Protein AF-E5XP11-F1 (afdb_monomer_lite)

Structure (mmCIF, N/CA/C/O backbone):
data_AF-E5XP11-F1
#
_entry.id   AF-E5XP11-F1
#
loop_
_atom_site.group_PDB
_atom_site.id
_atom_site.type_symbol
_atom_site.label_atom_id
_atom_site.label_alt_id
_atom_site.label_comp_id
_atom_site.label_asym_id
_atom_site.label_entity_id
_atom_site.label_seq_id
_atom_site.pdbx_PDB_ins_code
_atom_site.Cartn_x
_atom_site.Cartn_y
_atom_site.Cartn_z
_atom_site.occupancy
_atom_site.B_iso_or_equiv
_atom_site.auth_seq_id
_atom_site.auth_comp_id
_atom_site.auth_asym_id
_atom_site.auth_atom_id
_atom_site.pdbx_PDB_model_num
ATOM 1 N N . MET A 1 1 ? -0.371 -3.636 -9.394 1.00 95.62 1 MET A N 1
ATOM 2 C CA . MET A 1 1 ? 0.478 -2.481 -9.020 1.00 95.62 1 MET A CA 1
ATOM 3 C C . MET A 1 1 ? 0.947 -1.789 -10.286 1.00 95.62 1 MET A C 1
ATOM 5 O O . MET A 1 1 ? 1.357 -2.485 -11.210 1.00 95.62 1 MET A O 1
ATOM 9 N N . ARG A 1 2 ? 0.905 -0.454 -10.310 1.00 97.31 2 ARG A N 1
ATOM 10 C CA . ARG A 1 2 ? 1.461 0.366 -11.396 1.00 97.31 2 ARG A CA 1
ATOM 11 C C . ARG A 1 2 ? 2.973 0.523 -11.250 1.00 97.31 2 ARG A C 1
ATOM 13 O O . ARG A 1 2 ? 3.458 0.688 -10.133 1.00 97.31 2 ARG A O 1
ATOM 20 N N . TYR A 1 3 ? 3.688 0.509 -12.374 1.00 97.50 3 TYR A N 1
ATOM 21 C CA . TYR A 1 3 ? 5.128 0.739 -12.432 1.00 97.50 3 TYR A CA 1
ATOM 22 C C . TYR A 1 3 ? 5.500 1.797 -13.467 1.00 97.50 3 TYR A C 1
ATOM 24 O O . TYR A 1 3 ? 4.955 1.796 -14.570 1.00 97.50 3 TYR A O 1
ATOM 32 N N . ASP A 1 4 ? 6.478 2.640 -13.140 1.00 97.00 4 ASP A N 1
ATOM 33 C CA . ASP A 1 4 ? 7.188 3.432 -14.144 1.00 97.00 4 ASP A CA 1
ATOM 34 C C . ASP A 1 4 ? 8.230 2.540 -14.833 1.00 97.00 4 ASP A C 1
ATOM 36 O O . ASP A 1 4 ? 8.889 1.731 -14.179 1.00 97.00 4 ASP A O 1
ATOM 40 N N . ARG A 1 5 ? 8.395 2.667 -16.157 1.00 96.06 5 ARG A N 1
ATOM 41 C CA . ARG A 1 5 ? 9.172 1.705 -16.970 1.00 96.06 5 ARG A CA 1
ATOM 42 C C . ARG A 1 5 ? 10.607 1.496 -16.477 1.00 96.06 5 ARG A C 1
ATOM 44 O O . ARG A 1 5 ? 11.042 0.357 -16.334 1.00 96.06 5 ARG A O 1
ATOM 51 N N . TRP A 1 6 ? 11.330 2.581 -16.197 1.00 94.94 6 TRP A N 1
ATOM 52 C CA . TRP A 1 6 ? 12.713 2.503 -15.714 1.00 94.94 6 TRP A CA 1
ATOM 53 C C . TRP A 1 6 ? 12.782 1.846 -14.327 1.00 94.94 6 TRP A C 1
ATOM 55 O O . TRP A 1 6 ? 13.646 1.006 -14.077 1.00 94.94 6 TRP A O 1
ATOM 65 N N . TYR A 1 7 ? 11.825 2.164 -13.447 1.00 96.25 7 TYR A N 1
ATOM 66 C CA . TYR A 1 7 ? 11.779 1.604 -12.103 1.00 96.25 7 TYR A CA 1
ATOM 67 C C . TYR A 1 7 ? 11.389 0.128 -12.130 1.00 96.25 7 TYR A C 1
ATOM 69 O O . TYR A 1 7 ? 11.931 -0.658 -11.364 1.00 96.25 7 TYR A O 1
ATOM 77 N N . GLN A 1 8 ? 10.509 -0.289 -13.044 1.00 96.25 8 GLN A N 1
ATOM 78 C CA . GLN A 1 8 ? 10.151 -1.695 -13.221 1.00 96.25 8 GLN A CA 1
ATOM 79 C C . GLN A 1 8 ? 11.378 -2.570 -13.492 1.00 96.25 8 GLN A C 1
ATOM 81 O O . GLN A 1 8 ? 11.475 -3.671 -12.943 1.00 96.25 8 GLN A O 1
ATOM 86 N N . LEU A 1 9 ? 12.305 -2.091 -14.328 1.00 95.44 9 LEU A N 1
ATOM 87 C CA . LEU A 1 9 ? 13.547 -2.802 -14.631 1.00 95.44 9 LEU A CA 1
ATOM 88 C C . LEU A 1 9 ? 14.389 -2.969 -13.362 1.00 95.44 9 LEU A C 1
ATOM 90 O O . LEU A 1 9 ? 14.723 -4.096 -12.999 1.00 95.44 9 LEU A O 1
ATOM 94 N N . LEU A 1 10 ? 14.633 -1.879 -12.630 1.00 95.69 10 LEU A N 1
ATOM 95 C CA . LEU A 1 10 ? 15.380 -1.922 -11.369 1.00 95.69 10 LEU A CA 1
ATOM 96 C C . LEU A 1 10 ? 14.696 -2.809 -10.322 1.00 95.69 10 LEU A C 1
ATOM 98 O O . LEU A 1 10 ? 15.324 -3.699 -9.755 1.00 95.69 10 LEU A O 1
ATOM 102 N N . ALA A 1 11 ? 13.394 -2.628 -10.100 1.00 94.06 11 ALA A N 1
ATOM 103 C CA . ALA A 1 11 ? 12.616 -3.430 -9.164 1.00 94.06 11 ALA A CA 1
ATOM 104 C C . ALA A 1 11 ? 12.692 -4.919 -9.515 1.00 94.06 11 ALA A C 1
ATOM 106 O O . ALA A 1 11 ? 12.794 -5.755 -8.623 1.00 94.06 11 ALA A O 1
ATOM 107 N N . THR A 1 12 ? 12.685 -5.273 -10.802 1.00 94.56 12 THR A N 1
ATOM 108 C CA . THR A 1 12 ? 12.826 -6.668 -11.239 1.00 94.56 12 THR A CA 1
ATOM 109 C C . THR A 1 12 ? 14.195 -7.239 -10.874 1.00 94.56 12 THR A C 1
ATOM 111 O O . THR A 1 12 ? 14.236 -8.330 -10.305 1.00 94.56 12 THR A O 1
ATOM 114 N N . VAL A 1 13 ? 15.282 -6.496 -11.112 1.00 95.81 13 VAL A N 1
ATOM 115 C CA . VAL A 1 13 ? 16.649 -6.892 -10.715 1.00 95.81 13 VAL A CA 1
ATOM 116 C C . VAL A 1 13 ? 16.747 -7.114 -9.202 1.00 95.81 13 VAL A C 1
ATOM 118 O O . VAL A 1 13 ? 17.327 -8.100 -8.754 1.00 95.81 13 VAL A O 1
ATOM 121 N N . PHE A 1 14 ? 16.096 -6.265 -8.407 1.00 93.06 14 PHE A N 1
ATOM 122 C CA . PHE A 1 14 ? 16.053 -6.393 -6.947 1.00 93.06 14 PHE A CA 1
ATOM 123 C C . PHE A 1 14 ? 14.938 -7.315 -6.420 1.00 93.06 14 PHE A C 1
ATOM 125 O O . PHE A 1 14 ? 14.602 -7.255 -5.237 1.00 93.06 14 PHE A O 1
ATOM 132 N N . TRP A 1 15 ? 14.349 -8.176 -7.261 1.00 93.50 15 TRP A N 1
ATOM 133 C CA . TRP A 1 15 ? 13.306 -9.147 -6.879 1.00 93.50 15 TRP A CA 1
ATOM 134 C C . TRP A 1 15 ? 12.013 -8.542 -6.296 1.00 93.50 15 TRP A C 1
ATOM 136 O O . TRP A 1 15 ? 11.253 -9.204 -5.584 1.00 93.50 15 TRP A O 1
ATOM 146 N N . MET A 1 16 ? 11.727 -7.293 -6.647 1.00 93.50 16 MET A N 1
ATOM 147 C CA . MET A 1 16 ? 10.521 -6.532 -6.307 1.00 93.50 16 MET A CA 1
ATOM 148 C C . MET A 1 16 ? 9.638 -6.233 -7.530 1.00 93.50 16 MET A C 1
ATOM 150 O O . MET A 1 16 ? 8.662 -5.505 -7.427 1.00 93.50 16 MET A O 1
ATOM 154 N N . GLY A 1 17 ? 9.950 -6.793 -8.701 1.00 92.81 17 GLY A N 1
ATOM 155 C CA . GLY A 1 17 ? 9.193 -6.544 -9.930 1.00 92.81 17 GLY A CA 1
ATOM 156 C C . GLY A 1 17 ? 7.752 -7.096 -9.929 1.00 92.81 17 GLY A C 1
ATOM 157 O O . GLY A 1 17 ? 7.314 -7.759 -8.978 1.00 92.81 17 GLY A O 1
ATOM 158 N N . PRO A 1 18 ? 7.006 -6.897 -11.036 1.00 93.88 18 PRO A N 1
ATOM 159 C CA . PRO A 1 18 ? 5.587 -7.255 -11.143 1.00 93.88 18 PRO A CA 1
ATOM 160 C C . PRO A 1 18 ? 5.270 -8.713 -10.783 1.00 93.88 18 PRO A C 1
ATOM 162 O O . PRO A 1 18 ? 4.327 -8.965 -10.042 1.00 93.88 18 PRO A O 1
ATOM 165 N N . LYS A 1 19 ? 6.110 -9.673 -11.203 1.00 95.06 19 LYS A N 1
ATOM 166 C CA . LYS A 1 19 ? 5.933 -11.114 -10.915 1.00 95.06 19 LYS A CA 1
ATOM 167 C C . LYS A 1 19 ? 5.977 -11.465 -9.421 1.00 95.06 19 LYS A C 1
ATOM 169 O O . LYS A 1 19 ? 5.556 -12.547 -9.023 1.00 95.06 19 LYS A O 1
ATOM 174 N N . ARG A 1 20 ? 6.533 -10.586 -8.584 1.00 95.00 20 ARG A N 1
ATOM 175 C CA . ARG A 1 20 ? 6.688 -10.792 -7.134 1.00 95.00 20 ARG A CA 1
ATOM 176 C C . ARG A 1 20 ? 5.772 -9.880 -6.315 1.00 95.00 20 ARG A C 1
ATOM 178 O O . ARG A 1 20 ? 5.799 -9.938 -5.084 1.00 95.00 20 ARG A O 1
ATOM 185 N N . THR A 1 21 ? 4.939 -9.088 -6.982 1.00 96.69 21 THR A N 1
ATOM 186 C CA . THR A 1 21 ? 4.015 -8.151 -6.351 1.00 96.69 21 THR A CA 1
ATOM 187 C C . THR A 1 21 ? 2.598 -8.692 -6.381 1.00 96.69 21 THR A C 1
ATOM 189 O O . THR A 1 21 ? 2.147 -9.214 -7.395 1.00 96.69 21 THR A O 1
ATOM 192 N N . VAL A 1 22 ? 1.896 -8.565 -5.262 1.00 96.75 22 VAL A N 1
ATOM 193 C CA . VAL A 1 22 ? 0.500 -8.974 -5.113 1.00 96.75 22 VAL A CA 1
ATOM 194 C C . VAL A 1 22 ? -0.240 -7.830 -4.440 1.00 96.75 22 VAL A C 1
ATOM 196 O O . VAL A 1 22 ? 0.193 -7.355 -3.397 1.00 96.75 22 VAL A O 1
ATOM 199 N N . ILE A 1 23 ? -1.334 -7.391 -5.052 1.00 97.56 23 ILE A N 1
ATOM 200 C CA . ILE A 1 23 ? -2.343 -6.538 -4.426 1.00 97.56 23 ILE A CA 1
ATOM 201 C C . ILE A 1 23 ? -3.668 -7.174 -4.808 1.00 97.56 23 ILE A C 1
ATOM 203 O O . ILE A 1 23 ? -4.012 -7.178 -5.990 1.00 97.56 23 ILE A O 1
ATOM 207 N N . ARG A 1 24 ? -4.338 -7.799 -3.846 1.00 96.69 24 ARG A N 1
ATOM 208 C CA . ARG A 1 24 ? -5.606 -8.494 -4.079 1.00 96.69 24 ARG A CA 1
ATOM 209 C C . ARG A 1 24 ? -6.449 -8.483 -2.818 1.00 96.69 24 ARG A C 1
ATOM 211 O O . ARG A 1 24 ? -5.896 -8.516 -1.723 1.00 96.69 24 ARG A O 1
ATOM 218 N N . ILE A 1 25 ? -7.755 -8.499 -3.005 1.00 96.50 25 ILE A N 1
ATOM 219 C CA . ILE A 1 25 ? -8.734 -8.685 -1.943 1.00 96.50 25 ILE A CA 1
ATOM 220 C C . ILE A 1 25 ? -9.258 -10.113 -2.085 1.00 96.50 25 ILE A C 1
ATOM 222 O O . ILE A 1 25 ? -9.701 -10.490 -3.171 1.00 96.50 25 ILE A O 1
ATOM 226 N N . VAL A 1 26 ? -9.116 -10.919 -1.038 1.00 96.06 26 VAL A N 1
ATOM 227 C CA . VAL A 1 26 ? -9.581 -12.314 -0.971 1.00 96.06 26 VAL A CA 1
ATOM 228 C C . VAL A 1 26 ? -10.054 -12.563 0.459 1.00 96.06 26 VAL A C 1
ATOM 230 O O . VAL A 1 26 ? -9.382 -12.111 1.379 1.00 96.06 26 VAL A O 1
ATOM 233 N N . ASP A 1 27 ? -11.189 -13.242 0.636 1.00 95.25 27 ASP A N 1
ATOM 234 C CA . ASP A 1 27 ? -11.751 -13.604 1.951 1.00 95.25 27 ASP A CA 1
ATOM 235 C C . ASP A 1 27 ? -11.820 -12.415 2.936 1.00 95.25 27 ASP A C 1
ATOM 237 O O . ASP A 1 27 ? -11.357 -12.505 4.070 1.00 95.25 27 ASP A O 1
ATOM 241 N N . ASP A 1 28 ? -12.321 -11.263 2.470 1.00 96.69 28 ASP A N 1
ATOM 242 C CA . ASP A 1 28 ? -12.408 -10.000 3.229 1.00 96.69 28 ASP A CA 1
ATOM 243 C C . ASP A 1 28 ? -11.071 -9.484 3.793 1.00 96.69 28 ASP A C 1
ATOM 245 O O . ASP A 1 28 ? -11.018 -8.706 4.753 1.00 96.69 28 ASP A O 1
ATOM 249 N N . VAL A 1 29 ? -9.962 -9.863 3.151 1.00 97.88 29 VAL A N 1
ATOM 250 C CA . VAL A 1 29 ? -8.613 -9.402 3.480 1.00 97.88 29 VAL A CA 1
ATOM 251 C C . VAL A 1 29 ? -7.933 -8.793 2.254 1.00 97.88 29 VAL A C 1
ATOM 253 O O . VAL A 1 29 ? -7.770 -9.414 1.200 1.00 97.88 29 VAL A O 1
ATOM 256 N N . LEU A 1 30 ? -7.457 -7.559 2.413 1.00 98.25 30 LEU A N 1
ATOM 257 C CA . LEU A 1 30 ? -6.533 -6.911 1.496 1.00 98.25 30 LEU A CA 1
ATOM 258 C C . LEU A 1 30 ? -5.114 -7.442 1.730 1.00 98.25 30 LEU A C 1
ATOM 260 O O . LEU A 1 30 ? -4.451 -7.129 2.720 1.00 98.25 30 LEU A O 1
ATOM 264 N N . HIS A 1 31 ? -4.617 -8.205 0.764 1.00 98.25 31 HIS A N 1
ATOM 265 C CA . HIS A 1 31 ? -3.255 -8.717 0.736 1.00 98.25 31 HIS A CA 1
ATOM 266 C C . HIS A 1 31 ? -2.356 -7.808 -0.095 1.00 98.25 31 HIS A C 1
ATOM 268 O O . HIS A 1 31 ? -2.558 -7.668 -1.307 1.00 98.25 31 HIS A O 1
ATOM 274 N N . VAL A 1 32 ? -1.306 -7.264 0.523 1.00 98.38 32 VAL A N 1
ATOM 275 C CA . VAL A 1 32 ? -0.286 -6.467 -0.169 1.00 98.38 32 VAL A CA 1
ATOM 276 C C . VAL A 1 32 ? 1.091 -7.080 0.046 1.00 98.38 32 VAL A C 1
ATOM 278 O O . VAL A 1 32 ? 1.594 -7.182 1.165 1.00 98.38 32 VAL A O 1
ATOM 281 N N . ARG A 1 33 ? 1.742 -7.458 -1.055 1.00 98.06 33 ARG A N 1
ATOM 282 C CA . ARG A 1 33 ? 3.125 -7.941 -1.094 1.00 98.06 33 ARG A CA 1
ATOM 283 C C . ARG A 1 33 ? 3.894 -7.217 -2.181 1.00 98.06 33 ARG A C 1
ATOM 285 O O . ARG A 1 33 ? 3.423 -7.131 -3.312 1.00 98.06 33 ARG A O 1
ATOM 292 N N . HIS A 1 34 ? 5.116 -6.812 -1.872 1.00 97.19 34 HIS A N 1
ATOM 293 C CA . HIS A 1 34 ? 6.048 -6.266 -2.846 1.00 97.19 34 HIS A CA 1
ATOM 294 C C . HIS A 1 34 ? 7.404 -6.948 -2.673 1.00 97.19 34 HIS A C 1
ATOM 296 O O . HIS A 1 34 ? 8.187 -6.604 -1.791 1.00 97.19 34 HIS A O 1
ATOM 302 N N . GLY A 1 35 ? 7.641 -7.996 -3.467 1.00 95.00 35 GLY A N 1
ATOM 303 C CA . GLY A 1 35 ? 8.892 -8.747 -3.412 1.00 95.00 35 GLY A CA 1
ATOM 304 C C . GLY A 1 35 ? 9.226 -9.289 -2.024 1.00 95.00 35 GLY A C 1
ATOM 305 O O . GLY A 1 35 ? 8.374 -9.820 -1.305 1.00 95.00 35 GLY A O 1
ATOM 306 N N . TRP A 1 36 ? 10.502 -9.166 -1.667 1.00 94.25 36 TRP A N 1
ATOM 307 C CA . TRP A 1 36 ? 11.018 -9.487 -0.339 1.00 94.25 36 TRP A CA 1
ATOM 308 C C . TRP A 1 36 ? 10.873 -8.328 0.660 1.00 94.25 36 TRP A C 1
ATOM 310 O O . TRP A 1 36 ? 10.975 -8.575 1.861 1.00 94.25 36 TRP A O 1
ATOM 320 N N . SER A 1 37 ? 10.623 -7.102 0.187 1.00 94.69 37 SER A N 1
ATOM 321 C CA . SER A 1 37 ? 10.745 -5.872 0.977 1.00 94.69 37 SER A CA 1
ATOM 322 C C . SER A 1 37 ? 9.503 -5.535 1.795 1.00 94.69 37 SER A C 1
ATOM 324 O O . SER A 1 37 ? 9.636 -4.965 2.877 1.00 94.69 37 SER A O 1
ATOM 326 N N . PHE A 1 38 ? 8.304 -5.907 1.334 1.00 97.62 38 PHE A N 1
ATOM 327 C CA . PHE A 1 38 ? 7.070 -5.581 2.048 1.00 97.62 38 PHE A CA 1
ATOM 328 C C . PHE A 1 38 ? 6.010 -6.676 1.985 1.00 97.62 38 PHE A C 1
ATOM 330 O O . PHE A 1 38 ? 5.799 -7.309 0.943 1.00 97.62 38 PHE A O 1
ATOM 337 N N 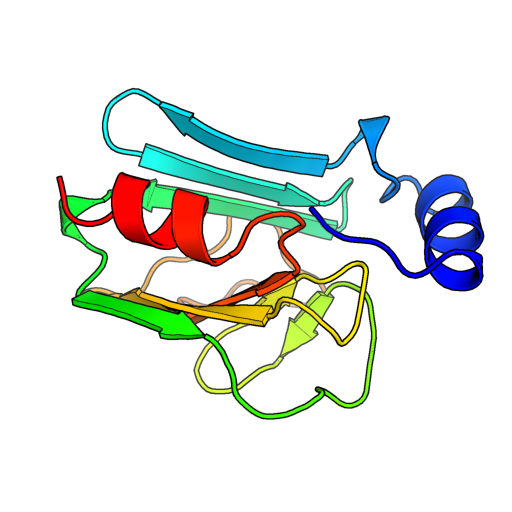. ARG A 1 39 ? 5.317 -6.875 3.110 1.00 98.12 39 ARG A N 1
ATOM 338 C CA . ARG A 1 39 ? 4.135 -7.732 3.214 1.00 98.12 39 ARG A CA 1
ATOM 339 C C . ARG A 1 39 ? 3.246 -7.284 4.368 1.00 98.12 39 ARG A C 1
ATOM 341 O O . ARG A 1 39 ? 3.721 -7.217 5.503 1.00 98.12 39 ARG A O 1
ATOM 348 N N . ILE A 1 40 ? 1.967 -7.084 4.085 1.00 98.31 40 ILE A N 1
ATOM 349 C CA . ILE A 1 40 ? 0.912 -6.841 5.071 1.00 98.31 40 ILE A CA 1
ATOM 350 C C . ILE A 1 40 ? -0.390 -7.476 4.580 1.00 98.31 40 ILE A C 1
ATOM 352 O O . ILE A 1 40 ? -0.657 -7.498 3.378 1.00 98.31 40 ILE A O 1
ATOM 356 N N . ASP A 1 41 ? -1.169 -7.980 5.526 1.00 98.31 41 ASP A N 1
ATOM 357 C CA . ASP A 1 41 ? -2.512 -8.499 5.312 1.00 98.31 41 ASP A CA 1
ATOM 358 C C . ASP A 1 41 ? -3.447 -7.649 6.192 1.00 98.31 41 ASP A C 1
ATOM 360 O O . ASP A 1 41 ? -3.164 -7.450 7.377 1.00 98.31 41 ASP A O 1
ATOM 364 N N . VAL A 1 42 ? -4.485 -7.060 5.594 1.00 98.12 42 VAL A N 1
ATOM 365 C CA . VAL A 1 42 ? -5.357 -6.060 6.230 1.00 98.12 42 VAL A CA 1
ATOM 366 C C . VAL A 1 42 ? -6.813 -6.507 6.111 1.00 98.12 42 VAL A C 1
ATOM 368 O O . VAL A 1 42 ? -7.311 -6.563 4.989 1.00 98.12 42 VAL A O 1
ATOM 371 N N . PRO A 1 43 ? -7.518 -6.803 7.216 1.00 97.88 43 PRO A N 1
ATOM 372 C CA . PRO A 1 43 ? -8.957 -7.054 7.169 1.00 97.88 43 PRO A CA 1
ATOM 373 C C . PRO A 1 43 ? -9.699 -5.834 6.617 1.00 97.88 43 PRO A C 1
ATOM 375 O O . PRO A 1 43 ? -9.428 -4.716 7.065 1.00 97.88 43 PRO A O 1
ATOM 378 N N . LEU A 1 44 ? -10.635 -6.032 5.686 1.00 97.56 44 LEU A N 1
ATOM 379 C CA . LEU A 1 44 ? -11.420 -4.931 5.114 1.00 97.56 44 LEU A CA 1
ATOM 380 C C . LEU A 1 44 ? -12.210 -4.181 6.189 1.00 97.56 44 LEU A C 1
ATOM 382 O O . LEU A 1 44 ? -12.229 -2.959 6.182 1.00 97.56 44 LEU A O 1
ATOM 386 N N . ALA A 1 45 ? -12.739 -4.900 7.183 1.00 97.31 45 ALA A N 1
ATOM 387 C CA . ALA A 1 45 ? -13.436 -4.316 8.330 1.00 97.31 45 ALA A CA 1
ATOM 388 C C . ALA A 1 45 ? -12.565 -3.385 9.199 1.00 97.31 45 ALA A C 1
ATOM 390 O O . ALA A 1 45 ? -13.094 -2.673 10.042 1.00 97.31 45 ALA A O 1
ATOM 391 N N . ASN A 1 46 ? -11.236 -3.403 9.033 1.00 98.00 46 ASN A N 1
ATOM 392 C CA . ASN A 1 46 ? -10.326 -2.481 9.716 1.00 98.00 46 ASN A CA 1
ATOM 393 C C . ASN A 1 46 ? -9.916 -1.290 8.829 1.00 98.00 46 ASN A C 1
ATOM 395 O O . ASN A 1 46 ? -9.100 -0.471 9.256 1.00 98.00 46 ASN A O 1
ATOM 399 N N . ILE A 1 47 ? -10.399 -1.212 7.586 1.00 98.00 47 ILE A N 1
ATOM 400 C CA . ILE A 1 47 ? -10.149 -0.091 6.678 1.00 98.00 47 ILE A CA 1
ATOM 401 C C . ILE A 1 47 ? -11.199 0.984 6.943 1.00 98.00 47 ILE A C 1
ATOM 403 O O . ILE A 1 47 ? -12.377 0.792 6.676 1.00 98.00 47 ILE A O 1
ATOM 407 N N . SER A 1 48 ? -10.747 2.142 7.418 1.00 97.06 48 SER A N 1
ATOM 408 C CA . SER A 1 48 ? -11.631 3.254 7.777 1.00 97.06 48 SER A CA 1
ATOM 409 C C . SER A 1 48 ? -11.947 4.173 6.603 1.00 97.06 48 SER A C 1
ATOM 411 O O . SER A 1 48 ? -12.980 4.831 6.557 1.00 97.06 48 SER A O 1
ATOM 413 N N . SER A 1 49 ? -11.017 4.281 5.654 1.00 97.38 49 SER A N 1
ATOM 414 C CA . SER A 1 49 ? -11.204 5.029 4.412 1.00 97.38 49 SER A CA 1
ATOM 415 C C . SER A 1 49 ? -10.126 4.670 3.401 1.00 97.38 49 SER A C 1
ATOM 417 O O . SER A 1 49 ? -8.991 4.347 3.764 1.00 97.38 49 SER A O 1
ATOM 419 N N . ALA A 1 50 ? -10.444 4.818 2.120 1.00 97.94 50 ALA A N 1
ATOM 420 C CA . ALA A 1 50 ? -9.465 4.794 1.048 1.00 97.94 50 ALA A CA 1
ATOM 421 C C . ALA A 1 50 ? -9.694 5.979 0.104 1.00 97.94 50 ALA A C 1
ATOM 423 O O . ALA A 1 50 ? -10.826 6.387 -0.134 1.00 97.94 50 ALA A O 1
ATOM 424 N N . ARG A 1 51 ? -8.616 6.587 -0.401 1.00 97.56 51 ARG A N 1
ATOM 425 C CA . ARG A 1 51 ? -8.718 7.713 -1.345 1.00 97.56 51 ARG A CA 1
ATOM 426 C C . ARG A 1 51 ? -7.542 7.785 -2.299 1.00 97.56 51 ARG A C 1
ATOM 428 O O . ARG A 1 51 ? -6.418 7.433 -1.935 1.00 97.56 51 ARG A O 1
ATOM 435 N N . ILE A 1 52 ? -7.774 8.351 -3.477 1.00 97.69 52 ILE A N 1
ATOM 436 C CA . ILE A 1 52 ? -6.699 8.727 -4.397 1.00 97.69 52 ILE A CA 1
ATOM 437 C C . ILE A 1 52 ? -5.848 9.831 -3.758 1.00 97.69 52 ILE A C 1
ATOM 439 O O . ILE A 1 52 ? -6.352 10.818 -3.218 1.00 97.69 52 ILE A O 1
ATOM 443 N N . TYR A 1 53 ? -4.531 9.675 -3.822 1.00 96.19 53 TYR A N 1
ATOM 444 C CA . TYR A 1 53 ? -3.587 10.707 -3.426 1.00 96.19 53 TYR A CA 1
ATOM 445 C C . TYR A 1 53 ? -3.375 11.667 -4.597 1.00 96.19 53 TYR A C 1
ATOM 447 O O . TYR A 1 53 ? -2.689 11.349 -5.563 1.00 96.19 53 TYR A O 1
ATOM 455 N N . GLY A 1 54 ? -3.949 12.867 -4.502 1.00 90.94 54 GLY A N 1
ATOM 456 C CA . GLY A 1 54 ? -3.875 13.902 -5.545 1.00 90.94 54 GLY A CA 1
ATOM 457 C C . GLY A 1 54 ? -2.498 14.556 -5.734 1.00 90.94 54 GLY A C 1
ATOM 458 O O . GLY A 1 54 ? -2.407 15.634 -6.312 1.00 90.94 54 GLY A O 1
ATOM 459 N N . LYS A 1 55 ? -1.421 13.959 -5.209 1.00 93.44 55 LYS A N 1
ATOM 460 C CA . LYS A 1 55 ? -0.041 14.447 -5.338 1.00 93.44 55 LYS A CA 1
ATOM 461 C C . LYS A 1 55 ? 0.879 13.300 -5.745 1.00 93.44 55 LYS A C 1
ATOM 463 O O . LYS A 1 55 ? 0.539 12.129 -5.610 1.00 93.44 55 LYS A O 1
ATOM 468 N N . ARG A 1 56 ? 2.085 13.640 -6.199 1.00 93.88 56 ARG A N 1
ATOM 469 C CA . ARG A 1 56 ? 3.122 12.658 -6.540 1.00 93.88 56 ARG A CA 1
ATOM 470 C C . ARG A 1 56 ? 4.111 12.542 -5.375 1.00 93.88 56 ARG A C 1
ATOM 472 O O . ARG A 1 56 ? 4.713 13.557 -5.022 1.00 93.88 56 ARG A O 1
ATOM 479 N N . PRO A 1 57 ? 4.320 11.350 -4.786 1.00 94.62 57 PRO A N 1
ATOM 480 C CA . PRO A 1 57 ? 5.341 11.149 -3.759 1.00 94.62 57 PRO A CA 1
ATOM 481 C C . PRO A 1 57 ? 6.745 11.384 -4.331 1.00 94.62 57 PRO A C 1
ATOM 483 O O . PRO A 1 57 ? 6.901 11.510 -5.543 1.00 94.62 57 PRO A O 1
ATOM 486 N N . LEU A 1 58 ? 7.775 11.468 -3.488 1.00 92.38 58 LEU A N 1
ATOM 487 C CA . LEU A 1 58 ? 9.136 11.807 -3.933 1.00 92.38 58 LEU A CA 1
ATOM 488 C C . LEU A 1 58 ? 9.965 10.601 -4.409 1.00 92.38 58 LEU A C 1
ATOM 490 O O . LEU A 1 58 ? 10.990 10.803 -5.052 1.00 92.38 58 LEU A O 1
ATOM 494 N N . GLY A 1 59 ? 9.530 9.368 -4.129 1.00 92.25 59 GLY A N 1
ATOM 495 C CA . GLY A 1 59 ? 10.315 8.163 -4.402 1.00 92.25 59 GLY A CA 1
ATOM 496 C C . GLY A 1 59 ? 9.509 6.966 -4.904 1.00 92.25 59 GLY A C 1
ATOM 497 O O . GLY A 1 59 ? 8.293 7.035 -5.101 1.00 92.25 59 GLY A O 1
ATOM 498 N N . TRP A 1 60 ? 10.229 5.860 -5.092 1.00 96.56 60 TRP A N 1
ATOM 499 C CA . TRP A 1 60 ? 9.729 4.548 -5.502 1.00 96.56 60 TRP A CA 1
ATOM 500 C C . TRP A 1 60 ? 10.164 3.481 -4.495 1.00 96.56 60 TRP A C 1
ATOM 502 O O . TRP A 1 60 ? 11.159 3.648 -3.788 1.00 96.56 60 TRP A O 1
ATOM 512 N N . GLY A 1 61 ? 9.455 2.361 -4.460 1.00 95.75 61 GLY A N 1
ATOM 513 C CA . GLY A 1 61 ? 9.743 1.231 -3.589 1.00 95.75 61 GLY A CA 1
ATOM 514 C C . GLY A 1 61 ? 8.994 1.314 -2.271 1.00 95.75 61 GLY A C 1
ATOM 515 O O . GLY A 1 61 ? 7.803 1.602 -2.251 1.00 95.75 61 GLY A O 1
ATOM 516 N N . VAL A 1 62 ? 9.684 1.005 -1.172 1.00 96.25 62 VAL A N 1
ATOM 5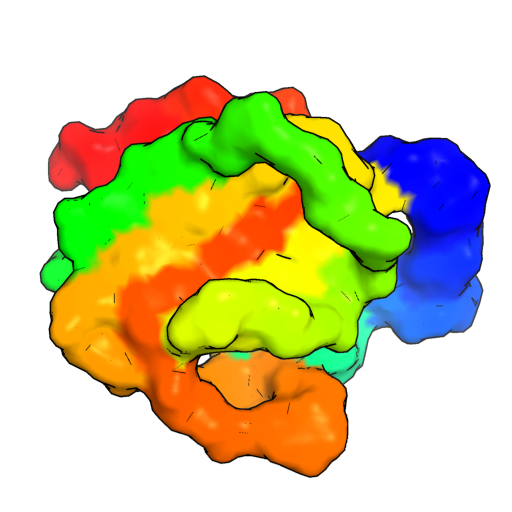17 C CA . VAL A 1 62 ? 9.082 0.890 0.161 1.00 96.25 62 VAL A CA 1
ATOM 518 C C . VAL A 1 62 ? 9.736 1.886 1.101 1.00 96.25 62 VAL A C 1
ATOM 520 O O . VAL A 1 62 ? 10.899 1.721 1.462 1.00 96.25 62 VAL A O 1
ATOM 523 N N . HIS A 1 63 ? 9.002 2.925 1.485 1.00 93.56 63 HIS A N 1
ATOM 524 C CA . HIS A 1 63 ? 9.515 3.992 2.346 1.00 93.56 63 HIS A CA 1
ATOM 525 C C . HIS A 1 63 ? 8.439 4.533 3.289 1.00 93.56 63 HIS A C 1
ATOM 527 O O . HIS A 1 63 ? 7.241 4.368 3.048 1.00 93.56 63 HIS A O 1
ATOM 533 N N . ALA A 1 64 ? 8.874 5.151 4.388 1.00 93.56 64 ALA A N 1
ATOM 534 C CA . ALA A 1 64 ? 7.968 5.754 5.355 1.00 93.56 64 ALA A CA 1
ATOM 535 C C . ALA A 1 64 ? 7.108 6.835 4.682 1.00 93.56 64 ALA A C 1
ATOM 537 O O . ALA A 1 64 ? 7.607 7.643 3.893 1.00 93.56 64 ALA A O 1
ATOM 538 N N . PHE A 1 65 ? 5.812 6.835 4.984 1.00 93.62 65 PHE A N 1
ATOM 539 C CA . PHE A 1 65 ? 4.855 7.773 4.410 1.00 93.62 65 PHE A CA 1
ATOM 540 C C . PHE A 1 65 ? 3.672 7.979 5.353 1.00 93.62 65 PHE A C 1
ATOM 542 O O . PHE A 1 65 ? 2.969 7.025 5.691 1.00 93.62 65 PHE A O 1
ATOM 549 N N . GLN A 1 66 ? 3.437 9.233 5.753 1.00 90.62 66 GLN A N 1
ATOM 550 C CA . GLN A 1 66 ? 2.434 9.585 6.766 1.00 90.62 66 GLN A CA 1
ATOM 551 C C . GLN A 1 66 ? 2.584 8.692 8.015 1.00 90.62 66 GLN A C 1
ATOM 553 O O . GLN A 1 66 ? 3.694 8.519 8.510 1.00 90.62 66 GLN A O 1
ATOM 558 N N . ASN A 1 67 ? 1.495 8.077 8.486 1.00 92.56 67 ASN A N 1
ATOM 559 C CA . ASN A 1 67 ? 1.481 7.172 9.637 1.00 92.56 67 ASN A CA 1
ATOM 560 C C . ASN A 1 67 ? 1.700 5.704 9.230 1.00 92.56 67 ASN A C 1
ATOM 562 O O . ASN A 1 67 ? 1.145 4.784 9.843 1.00 92.56 67 ASN A O 1
ATOM 566 N N . GLY A 1 68 ? 2.491 5.466 8.182 1.00 95.88 68 GLY A N 1
ATOM 567 C CA . GLY A 1 68 ? 2.826 4.121 7.745 1.00 95.88 68 GLY A CA 1
ATOM 568 C C . GLY A 1 68 ? 3.802 4.057 6.582 1.00 95.88 68 GLY A C 1
ATOM 569 O O . GLY A 1 68 ? 4.889 4.629 6.651 1.00 95.88 68 GLY A O 1
ATOM 570 N N . TRP A 1 69 ? 3.435 3.307 5.543 1.00 96.94 69 TRP A N 1
ATOM 571 C CA . TRP A 1 69 ? 4.323 2.991 4.423 1.00 96.94 69 TRP A CA 1
ATOM 572 C C . TRP A 1 69 ? 3.718 3.391 3.084 1.00 96.94 69 TRP A C 1
ATOM 574 O O . TRP A 1 69 ? 2.526 3.202 2.847 1.00 96.94 69 TRP A O 1
ATOM 584 N N . LEU A 1 70 ? 4.571 3.877 2.187 1.00 97.44 70 LEU A N 1
ATOM 585 C CA . LEU A 1 70 ? 4.319 3.931 0.756 1.00 97.44 70 LEU A CA 1
ATOM 586 C C . LEU A 1 70 ? 5.030 2.749 0.104 1.00 97.44 70 LEU A C 1
ATOM 588 O O . LEU A 1 70 ? 6.227 2.551 0.305 1.00 97.44 70 LEU A O 1
ATOM 592 N N . VAL A 1 71 ? 4.265 1.960 -0.643 1.00 98.00 71 VAL A N 1
ATOM 593 C CA . VAL A 1 71 ? 4.692 0.756 -1.353 1.00 98.00 71 VAL A CA 1
ATOM 594 C C . VAL A 1 71 ? 4.317 0.945 -2.816 1.00 98.00 71 VAL A C 1
ATOM 596 O O . VAL A 1 71 ? 3.171 0.714 -3.211 1.00 98.00 71 VAL A O 1
ATOM 599 N N . ASN A 1 72 ? 5.257 1.424 -3.628 1.00 98.12 72 ASN A N 1
ATOM 600 C CA . ASN A 1 72 ? 4.948 1.871 -4.981 1.00 98.12 72 ASN A CA 1
ATOM 601 C C . ASN A 1 72 ? 5.974 1.475 -6.046 1.00 98.12 72 ASN A C 1
ATOM 603 O O . ASN A 1 72 ? 7.181 1.522 -5.839 1.00 98.12 72 ASN A O 1
ATOM 607 N N . GLY A 1 73 ? 5.465 1.157 -7.235 1.00 97.50 73 GLY A N 1
ATOM 608 C CA . GLY A 1 73 ? 6.244 1.022 -8.464 1.00 97.50 73 GLY A CA 1
ATOM 609 C C . GLY A 1 73 ? 6.205 2.268 -9.352 1.00 97.50 73 GLY A C 1
ATOM 610 O O . GLY A 1 73 ? 6.987 2.381 -10.294 1.00 97.50 73 GLY A O 1
ATOM 611 N N . SER A 1 74 ? 5.295 3.201 -9.079 1.00 97.31 74 SER A N 1
ATOM 612 C CA . SER A 1 74 ? 5.092 4.446 -9.825 1.00 97.31 74 SER A CA 1
ATOM 613 C C . SER A 1 74 ? 4.752 5.570 -8.858 1.00 97.31 74 SER A C 1
ATOM 615 O O . SER A 1 74 ? 4.261 5.317 -7.757 1.00 97.31 74 SER A O 1
ATOM 617 N N . ARG A 1 75 ? 4.995 6.814 -9.259 1.00 97.06 75 ARG A N 1
ATOM 618 C CA . ARG A 1 75 ? 4.541 7.997 -8.509 1.00 97.06 75 ARG A CA 1
ATOM 619 C C . ARG A 1 75 ? 3.101 8.398 -8.841 1.00 97.06 75 ARG A C 1
ATOM 621 O O . ARG A 1 75 ? 2.581 9.324 -8.228 1.00 97.06 75 ARG A O 1
ATOM 628 N N . ASP A 1 76 ? 2.475 7.705 -9.786 1.00 97.25 76 ASP A N 1
ATOM 629 C CA . ASP A 1 76 ? 1.094 7.926 -10.204 1.00 97.25 76 ASP A CA 1
ATOM 630 C C . ASP A 1 76 ? 0.185 6.790 -9.721 1.00 97.25 76 ASP A C 1
ATOM 632 O O . ASP A 1 76 ? 0.649 5.704 -9.356 1.00 97.25 76 ASP A O 1
ATOM 636 N N . GLY A 1 77 ? -1.127 7.040 -9.736 1.00 96.94 77 GLY A N 1
ATOM 637 C CA . GLY A 1 77 ? -2.134 6.057 -9.326 1.00 96.94 77 GLY A CA 1
ATOM 638 C C . GLY A 1 77 ? -2.026 5.672 -7.852 1.00 96.94 77 GLY A C 1
ATOM 639 O O . GLY A 1 77 ? -2.286 4.527 -7.495 1.00 96.94 77 GLY A O 1
ATOM 640 N N . ILE A 1 78 ? -1.564 6.592 -7.002 1.00 98.19 78 ILE A N 1
ATOM 641 C CA . ILE A 1 78 ? -1.403 6.332 -5.574 1.00 98.19 78 ILE A CA 1
ATOM 642 C C . ILE A 1 78 ? -2.771 6.366 -4.896 1.00 98.19 78 ILE A C 1
ATOM 644 O O . ILE A 1 78 ? -3.481 7.365 -4.986 1.00 98.19 78 ILE A O 1
ATOM 648 N N . VAL A 1 79 ? -3.102 5.307 -4.164 1.00 98.38 79 VAL A N 1
ATOM 649 C CA . VAL A 1 79 ? -4.236 5.255 -3.235 1.00 98.38 79 VAL A CA 1
ATOM 650 C C . VAL A 1 79 ? -3.698 5.135 -1.820 1.00 98.38 79 VAL A C 1
ATOM 652 O O . VAL A 1 79 ? -2.792 4.342 -1.569 1.00 98.38 79 VAL A O 1
ATOM 655 N N . ILE A 1 80 ? -4.244 5.930 -0.903 1.00 98.25 80 ILE A N 1
ATOM 656 C CA . ILE A 1 80 ? -3.974 5.844 0.533 1.00 98.25 80 ILE A CA 1
ATOM 657 C C . ILE A 1 80 ? -5.144 5.127 1.185 1.00 98.25 80 ILE A C 1
ATOM 659 O O . ILE A 1 80 ? -6.271 5.611 1.114 1.00 98.25 80 ILE A O 1
ATOM 663 N N . VAL A 1 81 ? -4.848 4.020 1.853 1.00 98.31 81 VAL A N 1
ATOM 664 C CA . VAL A 1 81 ? -5.773 3.253 2.687 1.00 98.31 81 VAL A CA 1
ATOM 665 C C . VAL A 1 81 ? -5.465 3.571 4.149 1.00 98.31 81 VAL A C 1
ATOM 667 O O . VAL A 1 81 ? -4.306 3.490 4.560 1.00 98.31 81 VAL A O 1
ATOM 670 N N . GLN A 1 82 ? -6.470 3.967 4.922 1.00 98.25 82 GLN A N 1
ATOM 671 C CA . GLN A 1 82 ? -6.366 4.242 6.356 1.00 98.25 82 GLN A CA 1
ATOM 672 C C . GLN A 1 82 ? -6.991 3.114 7.168 1.00 98.25 82 GLN A C 1
ATOM 674 O O . GLN A 1 82 ? -7.941 2.478 6.717 1.00 98.25 82 GLN A O 1
ATOM 679 N N . PHE A 1 83 ? -6.448 2.879 8.361 1.00 97.94 83 PHE A N 1
ATOM 680 C CA . PHE A 1 83 ? -6.854 1.791 9.244 1.00 97.94 83 PHE A CA 1
ATOM 681 C C . PHE A 1 83 ? -7.395 2.318 10.577 1.00 97.94 83 PHE A C 1
ATOM 683 O O . PHE A 1 83 ? -6.790 3.222 11.168 1.00 97.94 83 PHE A O 1
ATOM 690 N N . ASP A 1 84 ? -8.471 1.713 11.081 1.00 97.94 84 ASP A N 1
ATOM 691 C CA . ASP A 1 84 ? -9.046 2.034 12.397 1.00 97.94 84 ASP A CA 1
ATOM 692 C C . ASP A 1 84 ? -8.125 1.594 13.539 1.00 97.94 84 ASP A C 1
ATOM 694 O O . ASP A 1 84 ? -7.758 2.388 14.415 1.00 97.94 84 ASP A O 1
ATOM 698 N N . ALA A 1 85 ? -7.666 0.343 13.500 1.00 97.62 85 ALA A N 1
ATOM 699 C CA . ALA A 1 85 ? -6.661 -0.192 14.410 1.00 97.62 85 ALA A CA 1
ATOM 700 C C . ALA A 1 85 ? -5.277 -0.278 13.733 1.00 97.62 85 ALA A C 1
ATOM 702 O O . ALA A 1 85 ? -5.192 -0.606 12.544 1.00 97.62 85 ALA A O 1
ATOM 703 N N . PRO A 1 86 ? -4.166 -0.024 14.457 1.00 97.50 86 PRO A N 1
ATOM 704 C CA . PRO A 1 86 ? -2.824 -0.183 13.905 1.00 97.50 86 PRO A CA 1
ATOM 705 C C . PRO A 1 86 ? -2.526 -1.634 13.511 1.00 97.50 86 PRO A C 1
ATOM 707 O O . PRO A 1 86 ? -2.721 -2.546 14.312 1.00 97.50 86 PRO A O 1
ATOM 710 N N . ILE A 1 87 ? -1.954 -1.845 12.325 1.00 97.62 87 ILE A N 1
ATOM 711 C CA . ILE A 1 87 ? -1.526 -3.173 11.857 1.00 97.62 87 ILE A CA 1
ATOM 712 C C . ILE A 1 87 ? -0.010 -3.197 11.716 1.00 97.62 87 ILE A C 1
ATOM 714 O O . ILE A 1 87 ? 0.586 -2.296 11.133 1.00 97.62 87 ILE A O 1
ATOM 718 N N . LYS A 1 88 ? 0.643 -4.245 12.221 1.00 97.06 88 LYS A N 1
ATOM 719 C CA . LYS A 1 88 ? 2.084 -4.449 12.037 1.00 97.06 88 LYS A CA 1
ATOM 720 C C . LYS A 1 88 ? 2.346 -5.232 10.741 1.00 97.06 88 LYS A C 1
ATOM 722 O O . LYS A 1 88 ? 1.902 -6.374 10.644 1.00 97.06 88 LYS A O 1
ATOM 727 N N . PRO A 1 89 ? 3.104 -4.687 9.768 1.00 97.44 89 PRO A N 1
ATOM 728 C CA . PRO A 1 89 ? 3.499 -5.439 8.582 1.00 97.44 89 PRO A CA 1
ATOM 729 C C . PRO A 1 89 ? 4.314 -6.683 8.952 1.00 97.44 89 PRO A C 1
ATOM 731 O O . PRO A 1 89 ? 5.209 -6.631 9.802 1.00 97.44 89 PRO A O 1
ATOM 734 N N . ALA A 1 90 ? 4.067 -7.792 8.257 1.00 97.00 90 ALA A N 1
ATOM 735 C CA . ALA A 1 90 ? 4.875 -9.001 8.385 1.00 97.00 90 ALA A CA 1
ATOM 736 C C . ALA A 1 90 ? 6.309 -8.766 7.878 1.00 97.00 90 ALA A C 1
ATOM 738 O O . ALA A 1 90 ? 7.272 -9.275 8.466 1.00 97.00 90 ALA A O 1
ATOM 739 N N . LYS A 1 91 ? 6.452 -7.959 6.815 1.00 96.38 91 LYS A N 1
ATOM 740 C CA . LYS A 1 91 ? 7.734 -7.504 6.258 1.00 96.38 91 LYS A CA 1
ATOM 741 C C . LYS A 1 91 ? 7.687 -6.006 5.961 1.00 96.38 91 LYS A C 1
ATOM 743 O O . LYS A 1 91 ? 6.706 -5.539 5.389 1.00 96.38 91 LYS A O 1
ATOM 748 N N . ALA A 1 92 ? 8.754 -5.302 6.322 1.00 94.25 92 ALA A N 1
ATOM 749 C CA . ALA A 1 92 ? 9.034 -3.917 5.958 1.00 94.25 92 ALA A CA 1
ATOM 750 C C . ALA A 1 92 ? 10.555 -3.664 6.073 1.00 94.25 92 ALA A C 1
ATOM 752 O O . ALA A 1 92 ? 11.212 -4.372 6.847 1.00 94.25 92 ALA A O 1
ATOM 753 N N . PRO A 1 93 ? 11.131 -2.695 5.338 1.00 90.38 93 PRO A N 1
ATOM 754 C CA . PRO A 1 93 ? 12.541 -2.332 5.461 1.00 90.38 93 PRO A CA 1
ATOM 755 C C . PRO A 1 93 ? 12.886 -1.782 6.849 1.00 90.38 93 PRO A C 1
ATOM 757 O O . PRO A 1 93 ? 12.123 -1.001 7.412 1.00 90.38 93 PRO A O 1
ATOM 760 N N . LEU A 1 94 ? 14.075 -2.135 7.350 1.00 82.62 94 LEU A N 1
ATOM 761 C CA . LEU A 1 94 ? 14.672 -1.702 8.625 1.00 82.62 94 LEU A CA 1
ATOM 762 C C . LEU A 1 94 ? 13.881 -2.108 9.881 1.00 82.62 94 LEU A C 1
ATOM 764 O O . LEU A 1 94 ? 14.375 -2.903 10.676 1.00 82.62 94 LEU A O 1
ATOM 768 N N . PHE A 1 95 ? 12.654 -1.611 10.058 1.00 80.75 95 PHE A N 1
ATOM 769 C CA . PHE A 1 95 ? 11.847 -1.851 11.252 1.00 80.75 95 PHE A CA 1
ATOM 770 C C . PHE A 1 95 ? 10.378 -2.123 10.917 1.00 80.75 95 PHE A C 1
ATOM 772 O O . PHE A 1 95 ? 9.819 -1.628 9.942 1.00 80.75 95 PHE A O 1
ATOM 779 N N . ARG A 1 96 ? 9.733 -2.927 11.771 1.00 88.62 96 ARG A N 1
ATOM 780 C CA . ARG A 1 96 ? 8.309 -3.276 11.681 1.00 88.62 96 ARG A CA 1
ATOM 781 C C . ARG A 1 96 ? 7.577 -2.655 12.864 1.00 88.62 96 ARG A C 1
ATOM 783 O O . ARG A 1 96 ? 7.556 -3.251 13.942 1.00 88.62 96 ARG A O 1
ATOM 790 N N . TRP A 1 97 ? 6.985 -1.485 12.667 1.00 92.19 97 TRP A N 1
ATOM 791 C CA . TRP A 1 97 ? 6.095 -0.859 13.645 1.00 92.19 97 TRP A CA 1
ATOM 792 C C . TRP A 1 97 ? 4.630 -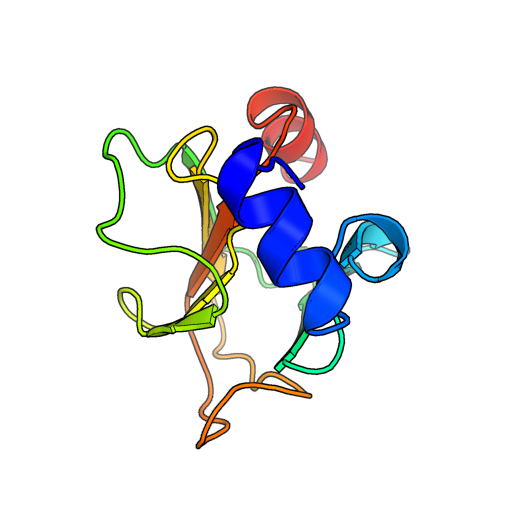0.979 13.200 1.00 92.19 97 TRP A C 1
ATOM 794 O O . TRP A 1 97 ? 4.373 -1.142 12.003 1.00 92.19 97 TRP A O 1
ATOM 804 N N . PRO A 1 98 ? 3.664 -0.949 14.134 1.00 96.31 98 PRO A N 1
ATOM 805 C CA . PRO A 1 98 ? 2.253 -0.846 13.783 1.00 96.31 98 PRO A CA 1
ATOM 806 C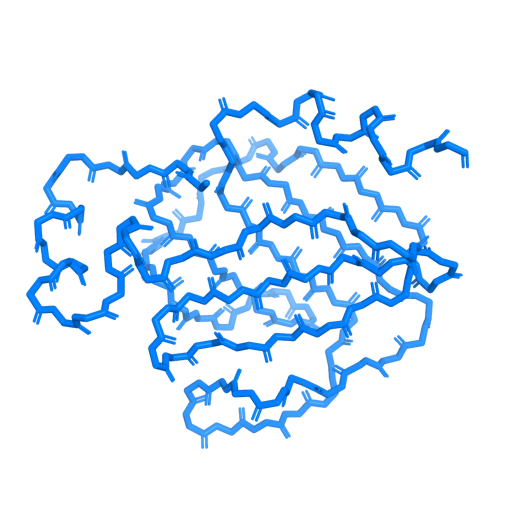 C . PRO A 1 98 ? 1.982 0.448 13.009 1.00 96.31 98 PRO A C 1
ATOM 808 O O . PRO A 1 98 ? 2.380 1.526 13.446 1.00 96.31 98 PRO A O 1
ATOM 811 N N . ILE A 1 99 ? 1.310 0.340 11.866 1.00 96.69 99 ILE A N 1
ATOM 812 C CA . ILE A 1 99 ? 0.981 1.465 10.988 1.00 96.69 99 ILE A CA 1
ATOM 8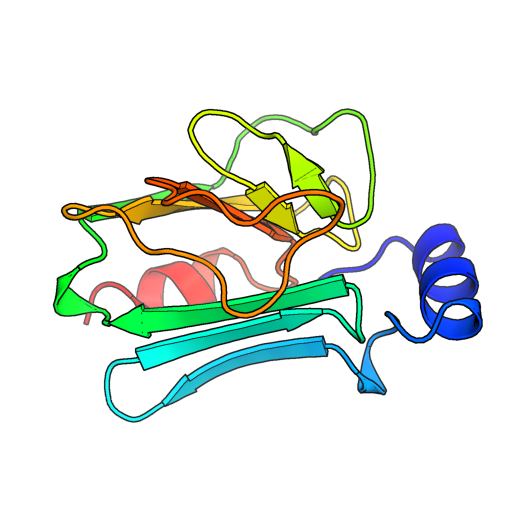13 C C . ILE A 1 99 ? -0.523 1.693 10.942 1.00 96.69 99 ILE A C 1
ATOM 815 O O . ILE A 1 99 ? -1.303 0.761 11.131 1.00 96.69 99 ILE A O 1
ATOM 819 N N . ARG A 1 100 ? -0.925 2.930 10.651 1.00 97.94 100 ARG A N 1
ATOM 820 C CA . ARG A 1 100 ? -2.334 3.325 10.482 1.00 97.94 100 ARG A CA 1
ATOM 821 C C . ARG A 1 100 ? -2.697 3.677 9.043 1.00 97.94 100 ARG A C 1
ATOM 823 O O . ARG A 1 100 ? -3.853 3.966 8.763 1.00 97.94 100 ARG A O 1
ATOM 830 N N . SER A 1 101 ? -1.725 3.683 8.137 1.00 97.56 101 SER A N 1
ATOM 831 C CA . SER A 1 101 ? -1.969 3.969 6.728 1.00 97.56 101 SER A CA 1
ATOM 832 C C . SER A 1 101 ? -1.042 3.184 5.813 1.00 97.56 101 SER A C 1
ATOM 834 O O . SER A 1 101 ? 0.136 2.992 6.121 1.00 97.56 101 SER A O 1
ATOM 836 N N . LEU A 1 102 ? -1.550 2.804 4.648 1.00 98.19 102 LEU A N 1
ATOM 837 C CA . LEU A 1 102 ? -0.783 2.195 3.572 1.00 98.19 102 LEU A CA 1
ATOM 838 C C . LEU A 1 102 ? -1.072 2.926 2.262 1.00 98.19 102 LEU A C 1
ATOM 840 O O . LEU A 1 102 ? -2.215 2.986 1.820 1.00 98.19 102 LEU A O 1
ATOM 844 N N . ALA A 1 103 ? -0.033 3.462 1.631 1.00 98.25 103 ALA A N 1
ATOM 845 C CA . ALA A 1 103 ? -0.123 4.055 0.307 1.00 98.25 103 ALA A CA 1
ATOM 846 C C . ALA A 1 103 ? 0.416 3.077 -0.746 1.00 98.25 103 ALA A C 1
ATOM 848 O O . ALA A 1 103 ? 1.513 2.541 -0.590 1.00 98.25 103 ALA A O 1
ATOM 849 N N . ILE A 1 104 ? -0.341 2.834 -1.816 1.00 98.31 104 ILE A N 1
ATOM 850 C CA . ILE A 1 104 ? 0.002 1.875 -2.877 1.00 98.31 104 ILE A CA 1
ATOM 851 C C . ILE A 1 104 ? -0.221 2.469 -4.264 1.00 98.31 104 ILE A C 1
ATOM 853 O O . ILE A 1 104 ? -1.212 3.152 -4.492 1.00 98.31 104 ILE A O 1
ATOM 857 N N . SER A 1 105 ? 0.677 2.183 -5.212 1.00 98.31 105 SER A N 1
ATOM 858 C CA . SER A 1 105 ? 0.480 2.562 -6.620 1.00 98.31 105 SER A CA 1
ATOM 859 C C . SER A 1 105 ? -0.314 1.504 -7.387 1.00 98.31 105 SER A C 1
ATOM 861 O O . SER A 1 105 ? 0.121 0.350 -7.526 1.00 98.31 105 SER A O 1
ATOM 863 N N . LEU A 1 106 ? -1.438 1.897 -7.969 1.00 98.19 106 LEU A N 1
ATOM 864 C CA . LEU A 1 106 ? -2.388 1.024 -8.648 1.00 98.19 106 LEU A CA 1
ATOM 865 C C . LEU A 1 106 ? -2.534 1.393 -10.120 1.00 98.19 106 LEU A C 1
ATOM 867 O O . LEU A 1 106 ? -2.401 2.549 -10.512 1.00 98.19 106 LEU A O 1
ATOM 871 N N . THR A 1 107 ? -2.751 0.371 -10.946 1.00 97.62 107 THR A N 1
ATOM 872 C CA 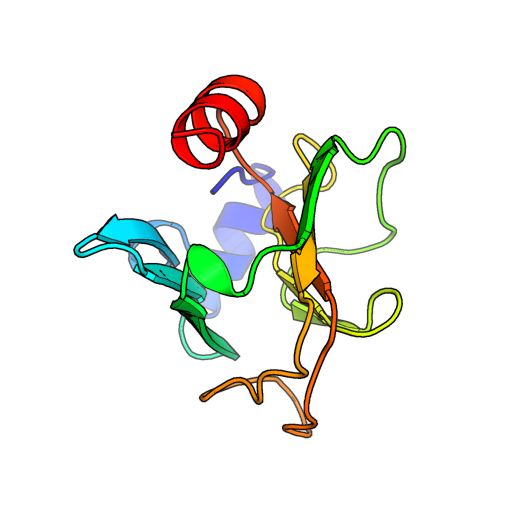. THR A 1 107 ? -3.016 0.559 -12.379 1.00 97.62 107 THR A CA 1
ATOM 873 C C . THR A 1 107 ? -4.444 1.048 -12.600 1.00 97.62 107 THR A C 1
ATOM 875 O O . THR A 1 107 ? -4.665 1.844 -13.501 1.00 97.62 107 THR A O 1
ATOM 878 N N . ASP A 1 108 ? -5.361 0.606 -11.739 1.00 97.31 108 ASP A N 1
ATOM 879 C CA . ASP A 1 108 ? -6.771 0.982 -11.699 1.00 97.31 108 ASP A CA 1
ATOM 880 C C . ASP A 1 108 ? -7.132 1.398 -10.255 1.00 97.31 108 ASP A C 1
ATOM 882 O O . ASP A 1 108 ? -7.463 0.541 -9.430 1.00 97.31 108 ASP A O 1
ATOM 886 N N . PRO A 1 109 ? -6.921 2.678 -9.885 1.00 97.62 109 PRO A N 1
ATOM 887 C CA . PRO A 1 109 ? -7.269 3.194 -8.562 1.00 97.62 109 PRO A CA 1
ATOM 888 C C . PRO A 1 109 ? -8.771 3.143 -8.275 1.00 97.62 109 PRO A C 1
ATOM 890 O O . PRO A 1 109 ? -9.155 2.777 -7.168 1.00 97.62 109 PRO A O 1
ATOM 893 N N . ASP A 1 110 ? -9.604 3.479 -9.260 1.00 97.12 110 ASP A N 1
ATOM 894 C CA . ASP A 1 110 ? -11.054 3.587 -9.087 1.00 97.12 110 ASP A CA 1
ATOM 895 C C . ASP A 1 110 ? -11.693 2.210 -8.881 1.00 97.12 110 ASP A C 1
ATOM 897 O O . ASP A 1 110 ? -12.452 2.019 -7.930 1.00 97.12 110 ASP A O 1
ATOM 901 N N . GLY A 1 111 ? -11.312 1.212 -9.688 1.00 97.06 111 GLY A N 1
ATOM 902 C CA . GLY A 1 111 ? -11.778 -0.163 -9.502 1.00 97.06 111 GLY A CA 1
ATOM 903 C C . GLY A 1 111 ? -11.335 -0.772 -8.169 1.00 97.06 111 GLY A C 1
ATOM 904 O O . GLY A 1 111 ? -12.055 -1.580 -7.582 1.00 97.06 111 GLY A O 1
ATOM 905 N N . PHE A 1 112 ? -10.179 -0.357 -7.642 1.00 97.50 112 PHE A N 1
ATOM 906 C CA . PHE A 1 112 ? -9.744 -0.759 -6.306 1.00 97.50 112 PHE A CA 1
ATOM 907 C C . PHE A 1 112 ? -10.595 -0.132 -5.199 1.00 97.50 112 PHE A C 1
ATOM 909 O O . PHE A 1 112 ? -10.974 -0.844 -4.274 1.00 97.50 112 PHE A O 1
ATOM 916 N N . LEU A 1 113 ? -10.908 1.165 -5.288 1.00 97.31 113 LEU A N 1
ATOM 917 C CA . LEU A 1 113 ? -11.782 1.834 -4.318 1.00 97.31 113 LEU A CA 1
ATOM 918 C C . LEU A 1 113 ? -13.181 1.205 -4.313 1.00 97.31 113 LEU A C 1
ATOM 920 O O . LEU A 1 113 ? -13.665 0.815 -3.256 1.00 97.31 113 LEU A O 1
ATOM 924 N N . ALA A 1 114 ? -13.760 0.969 -5.492 1.00 96.06 114 ALA A N 1
ATOM 925 C CA . ALA A 1 114 ? -15.052 0.294 -5.620 1.00 96.06 114 ALA A CA 1
ATOM 926 C C . ALA A 1 114 ? -15.061 -1.135 -5.038 1.00 96.06 114 ALA A C 1
ATOM 928 O O . ALA A 1 114 ? -16.104 -1.636 -4.627 1.00 96.06 114 ALA A O 1
ATOM 929 N N . ALA A 1 115 ? -13.912 -1.818 -5.005 1.00 95.31 115 ALA A N 1
ATOM 930 C CA . ALA A 1 115 ? -13.793 -3.137 -4.387 1.00 95.31 115 ALA A CA 1
ATOM 931 C C . ALA A 1 115 ? -13.692 -3.091 -2.851 1.00 95.31 115 ALA A C 1
ATOM 933 O O . ALA A 1 115 ? -13.911 -4.126 -2.221 1.00 95.31 115 ALA A O 1
ATOM 934 N N . LEU A 1 116 ? -13.345 -1.937 -2.268 1.00 94.44 116 LEU A N 1
ATOM 935 C CA . LEU A 1 116 ? -13.290 -1.722 -0.819 1.00 94.44 116 LEU A CA 1
ATOM 936 C C . LEU A 1 116 ? -14.635 -1.272 -0.232 1.00 94.44 116 LEU A C 1
ATOM 938 O O . LEU A 1 116 ? -14.919 -1.626 0.904 1.00 94.44 116 LEU A O 1
ATOM 942 N N . ASP A 1 117 ? -15.454 -0.547 -0.997 1.00 85.88 117 ASP A N 1
ATOM 943 C CA . ASP A 1 117 ? -16.755 0.000 -0.563 1.00 85.88 117 ASP A CA 1
ATOM 944 C C . ASP A 1 117 ? -17.911 -1.030 -0.590 1.00 85.88 117 ASP A C 1
ATOM 946 O O . ASP A 1 117 ? -19.070 -0.669 -0.798 1.00 85.88 117 ASP A O 1
ATOM 950 N N . ARG A 1 118 ? -17.605 -2.324 -0.456 1.00 67.00 118 ARG A N 1
ATOM 951 C CA . ARG A 1 118 ? -18.590 -3.413 -0.566 1.00 67.00 118 ARG A CA 1
ATOM 952 C C . ARG A 1 118 ? -19.365 -3.674 0.716 1.00 67.00 118 ARG A C 1
ATOM 954 O O . ARG A 1 118 ? -18.763 -3.554 1.803 1.00 67.00 118 ARG A O 1
#

Foldseek 3Di:
DDADPVLLVVLVVVQQHPVQWDFDQDPQWTWTTGGQAFTDIHRLVFWPDKDADPFFDPDAAWDDDDQGIEGENGSPQKMKTFGNDFGWTPHHPPDTDTGGIYIYHDPDNPVVRVVSVD

pLDDT: mean 95.67, std 3.93, range [67.0, 98.38]

Secondary structure (DSSP, 8-state):
--B-HHHHHHHHHTT-SGGGEEEEEETTEEEEEETTTEEEEEEGGGEEEEEE-SS--S--EEEEETTEEEEEB-SSSEEEEEEEEEE--SB-SS----EEEEEEE-S-HHHHHHHH--

Organism: Segniliparus rugosus (strain ATCC BAA-974 / DSM 45345 / CCUG 50838 / CIP 108380 / JCM 13579 / CDC 945) (NCBI:txid679197)

Radius of gyration: 12.99 Å; chains: 1; bounding box: 35×28×31 Å

Sequence (118 aa):
MRYDRWYQLLATVFWMGPKRTVIRIVDDVLHVRHGWSFRIDVPLANISSARIYGKRPLGWGVHAFQNGWLVNGSRDGIVIVQFDAPIKPAKAPLFRWPIRSLAISLTDPDGFLAALDR